Protein AF-B0CQ12-F1 (afdb_monomer)

InterPro domains:
  IPR000679 Zinc finger, GATA-type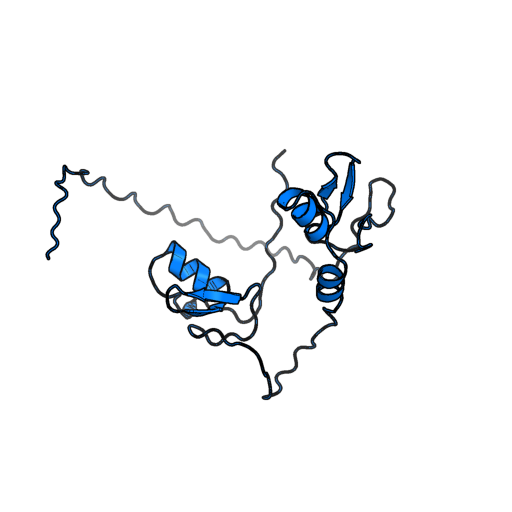 [PF00320] (52-84)
  IPR000679 Zinc finger, GATA-type [PF00320] (115-148)
  IPR000679 Zinc finger, GATA-type [PR00619] (111-128)
  IPR000679 Zinc finger, GATA-type [PR00619] (129-146)
  IPR000679 Zinc finger, GATA-type [PS00344] (115-139)
  IPR000679 Zinc finger, GATA-type [PS50114] (46-89)
  IPR000679 Zinc finger, GATA-type [PS50114] (109-162)
  IPR000679 Zinc finger, GATA-type [SM00401] (46-97)
  IPR000679 Zinc finger, GATA-type [SM00401] (109-159)
  IPR000679 Zinc finger, GATA-type [cd00202] (51-92)
  IPR000679 Zinc finger, GATA-type [cd00202] (114-165)
  IPR013088 Zinc finger, NHR/GATA-type [G3DSA:3.30.50.10] (44-102)
  IPR013088 Zinc finger, NHR/GATA-type [G3DSA:3.30.50.10] (109-167)
  IPR039355 Transcription factor GATA [PTHR10071] (14-167)

Organism: Laccaria bicolor (strain S238N-H82 / ATCC MYA-4686) (NCBI:txid486041)

Foldseek 3Di:
DDDDDDDDDDDDDDDDDDDDDDDDDDDDDDDDDDPPPDQPFDADPVRHRDAAPQLRDSDAPDWDADPPPRGIHHPVQNVCCVVPVDGDDPVVSVVVVPPPDPPPDPDPDPPADAAPQARQRDAPDWDADPVRGIHHPVQRVCCVVPVDGDPNVPDDNDDDDDDDDDPDD

pLDDT: mean 77.37, std 19.97, range [34.88, 97.0]

Radius of gyration: 23.47 Å; Cα contacts (8 Å, |Δi|>4): 139; chains: 1; bounding box: 54×52×54 Å

Nearest PDB structures (foldseek):
  4hc9-assembly2_A-2  TM=5.482E-01  e=1.363E-10  Homo sapiens
  7gat-ass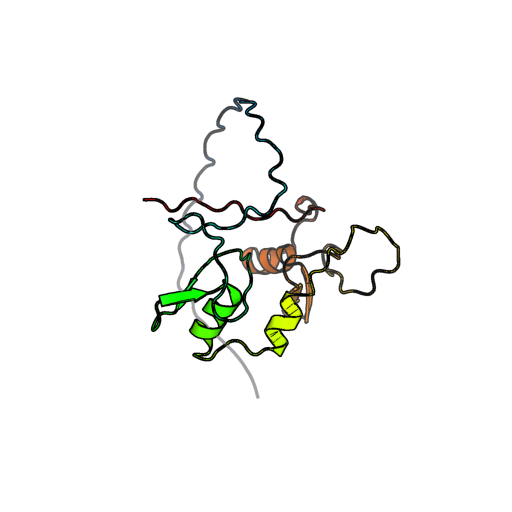embly1_A  TM=7.725E-01  e=3.919E-06  Aspergillus nidulans
  3dfx-assembly1_B  TM=8.586E-01  e=5.821E-05  Mus musculus
  6gat-assembly1_A  TM=8.274E-01  e=9.226E-05  Aspergillus nidulans
  5gat-assembly1_A  TM=7.776E-01  e=5.103E-05  Aspergillus nidulans

Sequence (169 aa):
MTAADLASLHRISPHPSPSPPPAYDQQNSTSACPPAKSRRPSLDRSGVAKKCSHCQATSTPLWRRDPTTFKTLCNACGLYLQQRNKFRPQELIDADTDDGDTTDSSDGNYIGPECSHCRTHHTSVWRRSKTGAQLCNACGVYARLRGKPRPLSLKRNKIKPRTKHAPTK

Secondary structure (DSSP, 8-state):
-----------PPPPPPPPPPP---------------S----B-TTSPBP--TTT--S--SSEEE-TTT--EEEHHHHHHHHHHSSPPPHHHHHHHH----------S---S---TTT--S--SSEEE-TT--EEEHHHHHHHHHHSSPPPGGG--SS-PPPPPPPPP-

Mean predicted aligned error: 16.33 Å

Solvent-accessible surface area (backbone atoms only — not comparable to full-atom values): 11705 Å² total; per-residue (Å²): 141,80,91,80,90,81,89,80,87,84,81,83,78,89,79,83,83,84,79,86,81,81,90,77,82,87,78,89,74,93,72,87,72,78,86,86,83,66,91,72,70,50,55,45,100,84,68,47,71,45,48,16,75,81,80,56,45,54,74,57,100,41,82,35,62,41,92,87,76,62,45,44,23,31,42,68,48,39,50,38,27,73,74,65,77,40,81,65,58,65,77,66,51,56,69,66,67,68,73,63,83,79,70,92,66,95,59,97,74,79,90,66,75,53,13,78,86,76,69,44,74,76,60,97,40,83,35,69,47,99,87,63,49,47,23,32,43,69,47,46,51,37,28,70,77,66,76,42,81,60,62,70,89,75,64,69,94,72,90,75,81,81,80,78,77,77,81,84,127

Structure (mmCIF, N/CA/C/O backbone):
data_AF-B0CQ12-F1
#
_entry.id   AF-B0CQ12-F1
#
loop_
_atom_site.group_PDB
_atom_site.id
_atom_site.type_symbol
_atom_site.label_atom_id
_atom_site.label_alt_id
_atom_site.label_comp_id
_atom_site.label_asym_id
_atom_site.label_entity_id
_atom_site.label_seq_id
_atom_site.pdbx_PDB_ins_code
_atom_site.Cartn_x
_atom_site.Cartn_y
_atom_site.Cartn_z
_atom_site.occupancy
_atom_site.B_iso_or_equiv
_atom_site.auth_seq_id
_atom_site.auth_comp_id
_atom_site.auth_asym_id
_atom_site.auth_atom_id
_atom_site.pdbx_PDB_model_num
ATOM 1 N N . MET A 1 1 ? -30.722 -26.849 -20.989 1.00 39.09 1 MET A N 1
ATOM 2 C CA . MET A 1 1 ? -30.821 -26.731 -22.462 1.00 39.09 1 MET A CA 1
ATOM 3 C C . MET A 1 1 ? -31.553 -25.425 -22.734 1.00 39.09 1 MET A C 1
ATOM 5 O O . MET A 1 1 ? -32.622 -25.285 -22.174 1.00 39.09 1 MET A O 1
ATOM 9 N N . THR A 1 2 ? -31.105 -24.384 -23.419 1.00 41.75 2 THR A N 1
ATOM 10 C CA . THR A 1 2 ? -29.873 -23.958 -24.099 1.00 41.75 2 THR A CA 1
ATOM 11 C C . THR A 1 2 ? -29.958 -22.426 -24.141 1.00 41.75 2 THR A C 1
ATOM 13 O O . THR A 1 2 ? -31.050 -21.866 -24.162 1.00 41.75 2 THR A O 1
ATOM 16 N N . ALA A 1 3 ? -28.804 -21.773 -24.098 1.00 37.06 3 ALA A N 1
ATOM 17 C CA . ALA A 1 3 ? -28.624 -20.327 -24.098 1.00 37.06 3 ALA A CA 1
ATOM 18 C C . ALA A 1 3 ? -29.126 -19.623 -25.373 1.00 37.06 3 ALA A C 1
ATOM 20 O O . ALA A 1 3 ? -29.117 -20.236 -26.436 1.00 37.06 3 ALA A O 1
ATOM 21 N N . ALA A 1 4 ? -29.462 -18.335 -25.251 1.00 41.88 4 ALA A N 1
ATOM 22 C CA . ALA A 1 4 ? -29.043 -17.208 -26.109 1.00 41.88 4 ALA A CA 1
ATOM 23 C C . ALA A 1 4 ? -29.940 -16.000 -25.756 1.00 41.88 4 ALA A C 1
ATOM 25 O O . ALA A 1 4 ? -31.157 -16.127 -25.742 1.00 41.88 4 ALA A O 1
ATOM 26 N N . ASP A 1 5 ? -29.412 -14.922 -25.176 1.00 43.44 5 ASP A N 1
ATOM 27 C CA . ASP A 1 5 ? -28.774 -13.790 -25.871 1.00 43.44 5 ASP A CA 1
ATOM 28 C C . ASP A 1 5 ? -29.785 -12.976 -26.697 1.00 43.44 5 ASP A C 1
ATOM 30 O O . ASP A 1 5 ? -30.476 -13.529 -27.546 1.00 43.44 5 ASP A O 1
ATOM 34 N N . LEU A 1 6 ? -29.888 -11.674 -26.412 1.00 52.03 6 LEU A N 1
ATOM 35 C CA . LEU A 1 6 ? -29.697 -10.602 -27.396 1.00 52.03 6 LEU A CA 1
ATOM 36 C C . LEU A 1 6 ? -30.068 -9.243 -26.786 1.00 52.03 6 LEU A C 1
ATOM 38 O O . LEU A 1 6 ? -31.229 -8.852 -26.662 1.00 52.03 6 LEU A O 1
ATOM 42 N N . ALA A 1 7 ? -29.023 -8.498 -26.437 1.00 49.19 7 ALA A N 1
ATOM 43 C CA . ALA A 1 7 ? -29.061 -7.049 -26.344 1.00 49.19 7 ALA A CA 1
ATOM 44 C C . ALA A 1 7 ? -29.402 -6.432 -27.714 1.00 49.19 7 ALA A C 1
ATOM 46 O O . ALA A 1 7 ? -28.941 -6.914 -28.746 1.00 49.19 7 ALA A O 1
ATOM 47 N N . SER A 1 8 ? -30.133 -5.315 -27.726 1.00 50.34 8 SER A N 1
ATOM 48 C CA . SER A 1 8 ? -30.228 -4.440 -28.903 1.00 50.34 8 SER A CA 1
ATOM 49 C C . SER A 1 8 ? -30.278 -2.983 -28.425 1.00 50.34 8 SER A C 1
ATOM 51 O O . SER A 1 8 ? -31.275 -2.526 -27.881 1.00 50.34 8 SER A O 1
ATOM 53 N N . LEU A 1 9 ? -29.118 -2.338 -28.262 1.00 53.19 9 LEU A N 1
ATOM 54 C CA . LEU A 1 9 ? -28.401 -1.575 -29.295 1.00 53.19 9 LEU A CA 1
ATOM 55 C C . LEU A 1 9 ? -29.179 -0.341 -29.752 1.00 53.19 9 LEU A C 1
ATOM 57 O O . LEU A 1 9 ? -29.947 -0.451 -30.690 1.00 53.19 9 LEU A O 1
ATOM 61 N N . HIS A 1 10 ? -28.870 0.842 -29.209 1.00 48.25 10 HIS A N 1
ATOM 62 C CA . HIS A 1 10 ? -28.950 2.080 -29.994 1.00 48.25 10 HIS A CA 1
ATOM 63 C C . HIS A 1 10 ? -27.820 3.064 -29.635 1.00 48.25 10 HIS A C 1
ATOM 65 O O . HIS A 1 10 ? -27.874 3.814 -28.669 1.00 48.25 10 HIS A O 1
ATOM 71 N N . ARG A 1 11 ? -26.780 2.979 -30.478 1.00 51.19 11 ARG A N 1
ATOM 72 C CA . ARG A 1 11 ? -25.955 4.047 -31.075 1.00 51.19 11 ARG A CA 1
ATOM 73 C C . ARG A 1 11 ? -25.452 5.180 -30.171 1.00 51.19 11 ARG A C 1
ATOM 75 O O . ARG A 1 11 ? -26.081 6.222 -30.037 1.00 51.19 11 ARG A O 1
ATOM 82 N N . ILE A 1 12 ? -24.201 5.040 -29.734 1.00 51.47 12 ILE A N 1
ATOM 83 C CA . ILE A 1 12 ? -23.343 6.182 -29.399 1.00 51.47 12 ILE A CA 1
ATOM 84 C C . ILE A 1 12 ? -22.722 6.677 -30.712 1.00 51.47 12 ILE A C 1
ATOM 86 O O . ILE A 1 12 ? -22.008 5.936 -31.387 1.00 51.47 12 ILE A O 1
ATOM 90 N N . SER A 1 13 ? -23.044 7.914 -31.085 1.00 55.03 13 SER A N 1
ATOM 91 C CA . SER A 1 13 ? -22.437 8.626 -32.214 1.00 55.03 13 SER A CA 1
ATOM 92 C C . SER A 1 13 ? -20.942 8.894 -31.945 1.00 55.03 13 SER A C 1
ATOM 94 O O . SER A 1 13 ? -20.578 9.137 -30.791 1.00 55.03 13 SER A O 1
ATOM 96 N N . PRO A 1 14 ? -20.056 8.864 -32.958 1.00 52.53 14 PRO A N 1
ATOM 97 C CA . PRO A 1 14 ? -18.623 9.069 -32.764 1.00 52.53 14 PRO A CA 1
ATOM 98 C C . PRO A 1 14 ? -18.309 10.559 -32.564 1.00 52.53 14 PRO A C 1
ATOM 100 O O . PRO A 1 14 ? -18.584 11.378 -33.437 1.00 52.53 14 PRO A O 1
ATOM 103 N N . HIS A 1 15 ? -17.709 10.917 -31.426 1.00 52.00 15 HIS A N 1
ATOM 104 C CA . HIS A 1 15 ? -17.166 12.260 -31.212 1.00 52.00 15 HIS A CA 1
ATOM 105 C C . HIS A 1 15 ? -15.679 12.296 -31.623 1.00 52.00 15 HIS A C 1
ATOM 107 O O . HIS A 1 15 ? -14.939 11.372 -31.267 1.00 52.00 15 HIS A O 1
ATOM 113 N N . PRO A 1 16 ? -15.226 13.319 -32.373 1.00 47.34 16 PRO A N 1
ATOM 114 C CA . PRO A 1 16 ? -13.871 13.386 -32.917 1.00 47.34 16 PRO A CA 1
ATOM 115 C C . PRO A 1 16 ? -12.797 13.621 -31.842 1.00 47.34 16 PRO A C 1
ATOM 117 O O . PRO A 1 16 ? -13.018 14.315 -30.847 1.00 47.34 16 PRO A O 1
ATOM 120 N N . SER A 1 17 ? -11.622 13.030 -32.081 1.00 62.84 17 SER A N 1
ATOM 121 C CA . SER A 1 17 ? -10.387 13.184 -31.299 1.00 62.84 17 SER A CA 1
ATOM 122 C C . SER A 1 17 ? -9.972 14.650 -31.127 1.00 62.84 17 SER A C 1
ATOM 124 O O . SER A 1 17 ? -9.952 15.378 -32.119 1.00 62.84 17 SER A O 1
ATOM 126 N N . PRO A 1 18 ? -9.521 15.075 -29.934 1.00 53.88 18 PRO A N 1
ATOM 127 C CA . PRO A 1 18 ? -8.813 16.337 -29.791 1.00 53.88 18 PRO A CA 1
ATOM 128 C C . PRO A 1 18 ? -7.318 16.197 -30.132 1.00 53.88 18 PRO A C 1
ATOM 130 O O . PRO A 1 18 ? -6.642 15.243 -29.741 1.00 53.88 18 PRO A O 1
ATOM 133 N N . SER A 1 19 ? -6.851 17.194 -30.879 1.00 61.47 19 SER A N 1
ATOM 134 C CA . SER A 1 19 ? -5.500 17.496 -31.361 1.00 61.47 19 SER A CA 1
ATOM 135 C C . SER A 1 19 ? -4.404 17.474 -30.276 1.00 61.47 19 SER A C 1
ATOM 137 O O . SER A 1 19 ? -4.705 17.641 -29.091 1.00 61.47 19 SER A O 1
ATOM 139 N N . PRO A 1 20 ? -3.117 17.312 -30.648 1.00 61.84 20 PRO A N 1
ATOM 140 C CA . PRO A 1 20 ? -2.017 17.321 -29.685 1.00 61.84 20 PRO A CA 1
ATOM 141 C C . PRO A 1 20 ? -1.776 18.731 -29.107 1.00 61.84 20 PRO A C 1
ATOM 143 O O . PRO A 1 20 ? -1.914 19.716 -29.835 1.00 61.84 20 PRO A O 1
ATOM 146 N N . PRO A 1 21 ? -1.387 18.859 -27.823 1.00 59.84 21 PRO A N 1
ATOM 147 C CA . PRO A 1 21 ? -0.959 20.136 -27.259 1.00 59.84 21 PRO A CA 1
ATOM 148 C C . PRO A 1 21 ? 0.432 20.546 -27.787 1.00 59.84 21 PRO A C 1
ATOM 150 O O . PRO A 1 21 ? 1.213 19.680 -28.197 1.00 59.84 21 PRO A O 1
ATOM 153 N N . PRO A 1 22 ? 0.756 21.854 -27.773 1.00 45.66 22 PRO A N 1
ATOM 154 C CA . PRO A 1 22 ? 1.990 22.383 -28.341 1.00 45.66 22 PRO A CA 1
ATOM 155 C C . PRO A 1 22 ? 3.227 21.926 -27.560 1.00 45.66 22 PRO A C 1
ATOM 157 O O . PRO A 1 22 ? 3.201 21.771 -26.336 1.00 45.66 22 PRO A O 1
ATOM 160 N N . ALA A 1 23 ? 4.321 21.725 -28.297 1.00 52.25 23 ALA A N 1
ATOM 161 C CA . ALA A 1 23 ? 5.644 21.463 -27.755 1.00 52.25 23 ALA A CA 1
ATOM 162 C C . ALA A 1 23 ? 6.090 22.659 -26.904 1.00 52.25 23 ALA A C 1
ATOM 164 O O . ALA A 1 23 ? 6.262 23.759 -27.427 1.00 52.25 23 ALA A O 1
ATOM 165 N N . TYR A 1 24 ? 6.251 22.445 -25.596 1.00 45.03 24 TYR A N 1
ATOM 166 C CA . TYR A 1 24 ? 6.870 23.436 -24.727 1.00 45.03 24 TYR A CA 1
ATOM 167 C C . TYR A 1 24 ? 8.369 23.148 -24.615 1.00 45.03 24 TYR A C 1
ATOM 169 O O . TYR A 1 24 ? 8.798 22.010 -24.402 1.00 45.03 24 TYR A O 1
ATOM 177 N N . ASP A 1 25 ? 9.119 24.222 -24.821 1.00 37.44 25 ASP A N 1
ATOM 178 C CA . ASP A 1 25 ? 10.563 24.308 -24.928 1.00 37.44 25 ASP A CA 1
ATOM 179 C C . ASP A 1 25 ? 11.284 23.901 -23.637 1.00 37.44 25 ASP A C 1
ATOM 181 O O . ASP A 1 25 ? 10.867 24.178 -22.508 1.00 37.44 25 ASP A O 1
ATOM 185 N N . GLN A 1 26 ? 12.390 23.199 -23.842 1.00 52.00 26 GLN A N 1
ATOM 186 C CA . GLN A 1 26 ? 13.222 22.596 -22.823 1.00 52.00 26 GLN A CA 1
ATOM 187 C C . GLN A 1 26 ? 14.192 23.635 -22.268 1.00 52.00 26 GLN A C 1
ATOM 189 O O . GLN A 1 26 ? 15.269 23.833 -22.819 1.00 52.00 26 GLN A O 1
ATOM 194 N N . GLN A 1 27 ? 13.858 24.242 -21.129 1.00 38.06 27 GLN A N 1
ATOM 195 C CA . GLN A 1 27 ? 14.808 25.095 -20.413 1.00 38.06 27 GLN A CA 1
ATOM 196 C C . GLN A 1 27 ? 15.270 24.446 -19.113 1.00 38.06 27 GLN A C 1
ATOM 198 O O . GLN A 1 27 ? 14.635 24.459 -18.059 1.00 38.06 27 GLN A O 1
ATOM 203 N N . ASN A 1 28 ? 16.426 23.815 -19.288 1.00 47.41 28 ASN A N 1
ATOM 204 C CA . ASN A 1 28 ? 17.352 23.281 -18.314 1.00 47.41 28 ASN A CA 1
ATOM 205 C C . ASN A 1 28 ? 17.628 24.297 -17.191 1.00 47.41 28 ASN A C 1
ATOM 207 O O . ASN A 1 28 ? 18.329 25.282 -17.394 1.00 47.41 28 ASN A O 1
ATOM 211 N N . SER A 1 29 ? 17.099 24.037 -15.997 1.00 42.97 29 SER A N 1
ATOM 212 C CA . SER A 1 29 ? 17.508 24.720 -14.768 1.00 42.97 29 SER A CA 1
ATOM 213 C C . SER A 1 29 ? 18.062 23.679 -13.805 1.00 42.97 29 SER A C 1
ATOM 215 O O . SER A 1 29 ? 17.331 22.980 -13.101 1.00 42.97 29 SER A O 1
ATOM 217 N N . THR A 1 30 ? 19.384 23.550 -13.810 1.00 49.94 30 THR A N 1
ATOM 218 C CA . THR A 1 30 ? 20.173 22.795 -12.839 1.00 49.94 30 THR A CA 1
ATOM 219 C C . THR A 1 30 ? 19.990 23.392 -11.445 1.00 49.94 30 THR A C 1
ATOM 221 O O . THR A 1 30 ? 20.698 24.310 -11.049 1.00 49.94 30 THR A O 1
ATOM 224 N N . SER A 1 31 ? 19.038 22.856 -10.683 1.00 45.62 31 SER A N 1
ATOM 225 C CA . SER A 1 31 ? 18.986 22.991 -9.226 1.00 45.62 31 SER A CA 1
ATOM 226 C C . SER A 1 31 ? 19.271 21.624 -8.619 1.00 45.62 31 SER A C 1
ATOM 228 O O . SER A 1 31 ? 18.405 20.751 -8.551 1.00 45.62 31 SER A O 1
ATOM 230 N N . ALA A 1 32 ? 20.528 21.413 -8.240 1.00 38.69 32 ALA A N 1
ATOM 231 C CA . ALA A 1 32 ? 20.967 20.218 -7.541 1.00 38.69 32 ALA A CA 1
ATOM 232 C C . ALA A 1 32 ? 20.325 20.177 -6.144 1.00 38.69 32 ALA A C 1
ATOM 234 O O . ALA A 1 32 ? 20.759 20.861 -5.221 1.00 38.69 32 ALA A O 1
ATOM 235 N N . CYS A 1 33 ? 19.275 19.371 -5.976 1.00 34.88 33 CYS A N 1
ATOM 236 C CA . CYS A 1 33 ? 18.829 18.959 -4.649 1.00 34.88 33 CYS A CA 1
ATOM 237 C C . CYS A 1 33 ? 19.762 17.854 -4.121 1.00 34.88 33 CYS A C 1
ATOM 239 O O . CYS A 1 33 ? 20.086 16.928 -4.871 1.00 34.88 33 CYS A O 1
ATOM 241 N N . PRO A 1 34 ? 20.166 17.891 -2.839 1.00 45.75 34 PRO A N 1
ATOM 242 C CA . PRO A 1 34 ? 20.992 16.842 -2.258 1.00 45.75 34 PRO A CA 1
ATOM 243 C C . PRO A 1 34 ? 20.223 15.507 -2.215 1.00 45.75 34 PRO A C 1
ATOM 245 O O . PRO A 1 34 ? 18.988 15.499 -2.131 1.00 45.75 34 PRO A O 1
ATOM 248 N N . PRO A 1 35 ? 20.915 14.353 -2.241 1.00 42.44 35 PRO A N 1
ATOM 249 C CA . PRO A 1 35 ? 20.271 13.057 -2.093 1.00 42.44 35 PRO A CA 1
ATOM 250 C C . PRO A 1 35 ? 19.707 12.940 -0.672 1.00 42.44 35 PRO A C 1
ATOM 252 O O . PRO A 1 35 ? 20.441 12.724 0.288 1.00 42.44 35 PRO A O 1
ATOM 255 N N . ALA A 1 36 ? 18.390 13.075 -0.520 1.00 44.19 36 ALA A N 1
ATOM 256 C CA . ALA A 1 36 ? 17.703 12.881 0.754 1.00 44.19 36 ALA A CA 1
ATOM 257 C C . ALA A 1 36 ? 17.676 11.389 1.145 1.00 44.19 36 ALA A C 1
ATOM 259 O O . ALA A 1 36 ? 16.644 10.723 1.081 1.00 44.19 36 ALA A O 1
ATOM 260 N N . LYS A 1 37 ? 18.830 10.856 1.557 1.00 58.00 37 LYS A N 1
ATOM 261 C CA . LYS A 1 37 ? 18.948 9.632 2.349 1.00 58.00 37 LYS A CA 1
ATOM 262 C C . LYS A 1 37 ? 19.013 10.021 3.823 1.00 58.00 37 LYS A C 1
ATOM 264 O O . LYS A 1 37 ? 20.087 10.265 4.347 1.00 58.00 37 LYS A O 1
ATOM 269 N N . SER A 1 38 ? 17.856 10.111 4.468 1.00 43.06 38 SER A N 1
ATOM 270 C CA . SER A 1 38 ? 17.659 9.706 5.866 1.00 43.06 38 SER A CA 1
ATOM 271 C C . SER A 1 38 ? 16.175 9.866 6.185 1.00 43.06 38 SER A C 1
ATOM 273 O O . SER A 1 38 ? 15.587 10.912 5.894 1.00 43.06 38 SER A O 1
ATOM 275 N N . ARG A 1 39 ? 15.535 8.826 6.729 1.00 60.06 39 ARG A N 1
ATOM 276 C CA . ARG A 1 39 ? 14.142 8.882 7.196 1.00 60.06 39 ARG A CA 1
ATOM 277 C C . ARG A 1 39 ? 14.083 9.877 8.359 1.00 60.06 39 ARG A C 1
ATOM 279 O O . ARG A 1 39 ? 14.253 9.487 9.507 1.00 60.06 39 ARG A O 1
ATOM 286 N N . ARG A 1 40 ? 13.896 11.170 8.070 1.00 56.53 40 ARG A N 1
ATOM 287 C CA . ARG A 1 40 ? 13.804 12.205 9.107 1.00 56.53 40 ARG A CA 1
ATOM 288 C C . ARG A 1 40 ? 12.674 11.838 10.083 1.00 56.53 40 ARG A C 1
ATOM 290 O O . ARG A 1 40 ? 11.558 11.587 9.614 1.00 56.53 40 ARG A O 1
ATOM 297 N N . PRO A 1 41 ? 12.933 11.810 11.402 1.00 60.69 41 PRO A N 1
ATOM 298 C CA . PRO A 1 41 ? 11.893 11.611 12.401 1.00 60.69 41 PRO A CA 1
ATOM 299 C C . PRO A 1 41 ? 10.781 12.635 12.191 1.00 60.69 41 PRO A C 1
ATOM 301 O O . PRO A 1 41 ? 11.042 13.823 11.988 1.00 60.69 41 PRO A O 1
ATOM 304 N N . SER A 1 42 ? 9.527 12.187 12.200 1.00 69.88 42 SER A N 1
ATOM 305 C CA . SER A 1 42 ? 8.410 13.123 12.144 1.00 69.88 42 SER A CA 1
ATOM 306 C C . SER A 1 42 ? 8.254 13.744 13.523 1.00 69.88 42 SER A C 1
ATOM 308 O O . SER A 1 42 ? 7.748 13.104 14.438 1.00 69.88 42 SER A O 1
ATOM 310 N N . LEU A 1 43 ? 8.729 14.972 13.681 1.00 72.69 43 LEU A N 1
ATOM 311 C CA . LEU A 1 43 ? 8.605 15.712 14.930 1.00 72.69 43 LEU A CA 1
ATOM 312 C C . LEU A 1 43 ? 7.182 16.282 15.060 1.00 72.69 43 LEU A C 1
ATOM 314 O O . LEU A 1 43 ? 6.518 16.601 14.063 1.00 72.69 43 LEU A O 1
ATOM 318 N N . ASP A 1 44 ? 6.669 16.353 16.284 1.00 72.88 44 ASP A N 1
ATOM 319 C CA . ASP A 1 44 ? 5.477 17.135 16.619 1.00 72.88 44 ASP A CA 1
ATOM 320 C C . ASP A 1 44 ? 5.804 18.639 16.728 1.00 72.88 44 ASP A C 1
ATOM 322 O O . ASP A 1 44 ? 6.970 19.020 16.639 1.00 72.88 44 ASP A O 1
ATOM 326 N N . ARG A 1 45 ? 4.794 19.510 16.891 1.00 69.06 45 ARG A N 1
ATOM 327 C CA . ARG A 1 45 ? 4.976 20.970 17.025 1.00 69.06 45 ARG A CA 1
ATOM 328 C C . ARG A 1 45 ? 5.913 21.332 18.181 1.00 69.06 45 ARG A C 1
ATOM 330 O O . ARG A 1 45 ? 6.578 22.356 18.105 1.00 69.06 45 ARG A O 1
ATOM 337 N N . SER A 1 46 ? 6.001 20.472 19.195 1.00 75.94 46 SER A N 1
ATOM 338 C CA . SER A 1 46 ? 6.906 20.616 20.342 1.00 75.94 46 SER A CA 1
ATOM 339 C C . SER A 1 46 ? 8.309 20.028 20.121 1.00 75.94 46 SER A C 1
ATOM 341 O O . SER A 1 46 ? 9.077 19.927 21.069 1.00 75.94 46 SER A O 1
ATOM 343 N N . GLY A 1 47 ? 8.649 19.569 18.911 1.00 75.00 47 GLY A N 1
ATOM 344 C CA . GLY A 1 47 ? 9.970 18.999 18.611 1.00 75.00 47 GLY A CA 1
ATOM 345 C C . GLY A 1 47 ? 10.194 17.566 19.114 1.00 75.00 47 GLY A C 1
ATOM 346 O O . GLY A 1 47 ? 11.294 17.043 18.978 1.00 75.00 47 GLY A O 1
ATOM 347 N N . VAL A 1 48 ? 9.170 16.900 19.656 1.00 78.50 48 VAL A N 1
ATOM 348 C CA . VAL A 1 48 ? 9.251 15.502 20.118 1.00 78.50 48 VAL A CA 1
ATOM 349 C C . VAL A 1 48 ? 8.978 14.546 18.956 1.00 78.50 48 VAL A C 1
ATOM 351 O O . VAL A 1 48 ? 8.043 14.760 18.181 1.00 78.50 48 VAL A O 1
ATOM 354 N N . ALA A 1 49 ? 9.765 13.475 18.827 1.00 83.06 49 ALA A N 1
ATOM 355 C CA . ALA A 1 49 ? 9.535 12.439 17.822 1.00 83.06 49 ALA A CA 1
ATOM 356 C C . ALA A 1 49 ? 8.152 11.790 18.005 1.00 83.06 49 ALA A C 1
ATOM 358 O O . ALA A 1 49 ? 7.842 11.226 19.058 1.00 83.06 49 ALA A O 1
ATOM 359 N N . LYS A 1 50 ? 7.310 11.860 16.968 1.00 87.81 50 LYS A N 1
ATOM 360 C CA . LYS A 1 50 ? 6.003 11.200 16.956 1.00 87.81 50 LYS A CA 1
ATOM 361 C C . LYS A 1 50 ? 6.199 9.688 16.984 1.00 87.81 50 LYS A C 1
ATOM 363 O O . LYS A 1 50 ? 6.970 9.141 16.197 1.00 87.81 50 LYS A O 1
ATOM 368 N N . LYS A 1 51 ? 5.449 9.018 17.859 1.00 94.06 51 LYS A N 1
ATOM 369 C CA . LYS A 1 51 ? 5.358 7.557 17.929 1.00 94.06 51 LYS A CA 1
ATOM 370 C C . LYS A 1 51 ? 3.905 7.112 17.876 1.00 94.06 51 LYS A C 1
ATOM 372 O O . LYS A 1 51 ? 3.014 7.819 18.348 1.00 94.06 51 LYS A O 1
ATOM 377 N N . CYS A 1 52 ? 3.671 5.942 17.296 1.00 95.00 52 CYS A N 1
ATOM 378 C CA . CYS A 1 52 ? 2.356 5.317 17.302 1.00 95.00 52 CYS A CA 1
ATOM 379 C C . CYS A 1 52 ? 1.965 4.949 18.740 1.00 95.00 52 CYS A C 1
ATOM 381 O O . CYS A 1 52 ? 2.715 4.256 19.418 1.00 95.00 52 CYS A O 1
ATOM 383 N N . SER A 1 53 ? 0.784 5.358 19.200 1.00 95.38 53 SER A N 1
ATOM 384 C CA . SER A 1 53 ? 0.285 5.002 20.533 1.00 95.38 53 SER A CA 1
ATOM 385 C C . SER A 1 53 ? -0.091 3.521 20.674 1.00 95.38 53 SER A C 1
ATOM 387 O O . SER A 1 53 ? -0.255 3.068 21.798 1.00 95.38 53 SER A O 1
ATOM 389 N N . HIS A 1 54 ? -0.229 2.784 19.562 1.00 94.31 54 HIS A N 1
ATOM 390 C CA . HIS A 1 54 ? -0.551 1.349 19.556 1.00 94.31 54 HIS A CA 1
ATOM 391 C C . HIS A 1 54 ? 0.701 0.473 19.431 1.00 94.31 54 HIS A C 1
ATOM 393 O O . HIS A 1 54 ? 1.012 -0.293 20.328 1.00 94.31 54 HIS A O 1
ATOM 399 N N . CYS A 1 55 ? 1.457 0.622 18.337 1.00 94.12 55 CYS A N 1
ATOM 400 C CA . CYS A 1 55 ? 2.599 -0.248 18.018 1.00 94.12 55 CYS A CA 1
ATOM 401 C C . CYS A 1 55 ? 3.972 0.420 18.195 1.00 94.12 55 CYS A C 1
ATOM 403 O O . CYS A 1 55 ? 4.969 -0.102 17.717 1.00 94.12 55 CYS A O 1
ATOM 405 N N . GLN A 1 56 ? 4.025 1.627 18.766 1.00 93.12 56 GLN A N 1
ATOM 406 C CA . GLN A 1 56 ? 5.259 2.383 19.041 1.00 93.12 56 GLN A CA 1
ATOM 407 C C 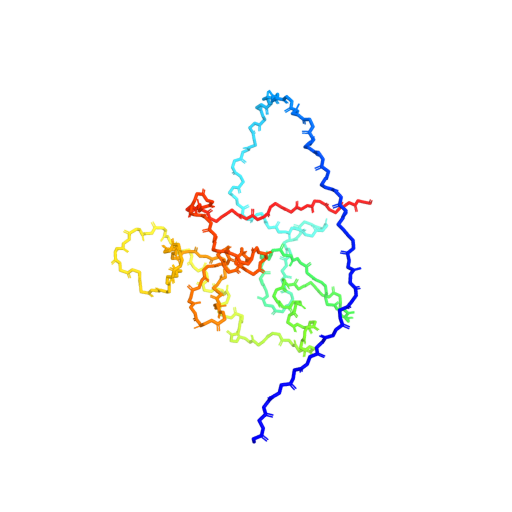. GLN A 1 56 ? 6.149 2.739 17.835 1.00 93.12 56 GLN A C 1
ATOM 409 O O . GLN A 1 56 ? 7.159 3.414 18.019 1.00 93.12 56 GLN A O 1
ATOM 414 N N . ALA A 1 57 ? 5.747 2.402 16.604 1.00 91.75 57 ALA A N 1
ATOM 415 C CA . ALA A 1 57 ? 6.465 2.779 15.388 1.00 91.75 57 ALA A CA 1
ATOM 416 C C . ALA A 1 57 ? 6.805 4.278 15.386 1.00 91.75 57 ALA A C 1
ATOM 418 O O . ALA A 1 57 ? 5.923 5.118 15.583 1.00 91.75 57 ALA A O 1
ATOM 419 N N . THR A 1 58 ? 8.079 4.596 15.153 1.00 91.81 58 THR A N 1
ATOM 420 C CA . THR A 1 58 ? 8.636 5.962 15.115 1.00 91.81 58 THR A CA 1
ATOM 421 C C . THR A 1 58 ? 8.674 6.540 13.700 1.00 91.81 58 THR A C 1
ATOM 423 O O . THR A 1 58 ? 8.879 7.738 13.495 1.00 91.81 58 THR A O 1
ATOM 426 N N . SER A 1 59 ? 8.436 5.695 12.698 1.00 88.56 59 SER A N 1
ATOM 427 C CA . SER A 1 59 ? 8.338 6.074 11.297 1.00 88.56 59 SER A CA 1
ATOM 428 C C . SER A 1 59 ? 7.117 5.423 10.666 1.00 88.56 59 SER A C 1
ATOM 430 O O . SER A 1 59 ? 6.773 4.278 10.940 1.00 88.56 59 SER A O 1
ATOM 432 N N . THR A 1 60 ? 6.434 6.174 9.814 1.00 91.06 60 THR A N 1
ATOM 433 C CA . THR A 1 60 ? 5.278 5.704 9.053 1.00 91.06 60 THR A CA 1
ATOM 434 C C . THR A 1 60 ? 5.112 6.595 7.824 1.00 91.06 60 THR A C 1
ATOM 436 O O . THR A 1 60 ? 5.403 7.794 7.896 1.00 91.06 60 THR A O 1
ATOM 439 N N . PRO A 1 61 ? 4.633 6.072 6.680 1.00 89.50 61 PRO A N 1
ATOM 440 C CA . PRO A 1 61 ? 4.412 6.891 5.487 1.00 89.50 61 PRO A CA 1
ATOM 441 C C . PRO A 1 61 ? 3.411 8.034 5.718 1.00 89.50 61 PRO A C 1
ATOM 443 O O . PRO A 1 61 ? 3.563 9.113 5.132 1.00 89.50 61 PRO A O 1
ATOM 446 N N . LEU A 1 62 ? 2.426 7.807 6.593 1.00 91.56 62 LEU A N 1
ATOM 447 C CA . LEU A 1 62 ? 1.398 8.764 6.991 1.00 91.56 62 LEU A CA 1
ATOM 448 C C . LEU A 1 62 ? 1.061 8.582 8.477 1.00 91.56 62 LEU A C 1
ATOM 450 O O . LEU A 1 62 ? 0.902 7.453 8.941 1.00 91.56 62 LEU A O 1
ATOM 454 N N . TRP A 1 63 ? 0.943 9.686 9.210 1.00 94.25 63 TRP A N 1
ATOM 455 C CA . TRP A 1 63 ? 0.408 9.691 10.572 1.00 94.25 63 TRP A CA 1
ATOM 456 C C . TRP A 1 63 ? -1.102 9.897 10.528 1.00 94.25 63 TRP A C 1
ATOM 458 O O . TRP A 1 63 ? -1.590 10.746 9.783 1.00 94.25 63 TRP A O 1
ATOM 468 N N . ARG A 1 64 ? -1.832 9.115 11.319 1.00 95.25 64 ARG A N 1
ATOM 469 C CA . ARG A 1 64 ? -3.290 9.179 11.467 1.00 95.25 64 ARG A CA 1
ATOM 470 C C . ARG A 1 64 ? -3.642 9.551 12.906 1.00 95.25 64 ARG A C 1
ATOM 472 O O . ARG A 1 64 ? -2.792 9.469 13.793 1.00 95.25 64 ARG A O 1
ATOM 479 N N . ARG A 1 65 ? -4.891 9.955 13.132 1.00 95.38 65 ARG A N 1
ATOM 480 C CA . ARG A 1 65 ? -5.456 10.176 14.468 1.00 95.38 65 ARG A CA 1
ATOM 481 C C . ARG A 1 65 ? -6.603 9.200 14.688 1.00 95.38 65 ARG A C 1
ATOM 483 O O . ARG A 1 65 ? -7.372 8.952 13.763 1.00 95.38 65 ARG A O 1
ATOM 490 N N . ASP A 1 66 ? -6.673 8.639 15.885 1.00 93.56 66 ASP A N 1
ATOM 491 C CA . ASP A 1 66 ? -7.822 7.861 16.338 1.00 93.56 66 ASP A CA 1
ATOM 492 C C . ASP A 1 66 ? -9.087 8.750 16.332 1.00 93.56 66 ASP A C 1
ATOM 494 O O . ASP A 1 66 ? -9.016 9.876 16.828 1.00 93.56 66 ASP A O 1
ATOM 498 N N . PRO A 1 67 ? -10.222 8.300 15.768 1.00 90.56 67 PRO A N 1
ATOM 499 C CA . PRO A 1 67 ? -11.435 9.116 15.668 1.00 90.56 67 PRO A CA 1
ATOM 500 C C . PRO A 1 67 ? -12.117 9.387 17.017 1.00 90.56 67 PRO A C 1
ATOM 502 O O . PRO A 1 67 ? -12.856 10.357 17.133 1.00 90.56 67 PRO A O 1
ATOM 505 N N . THR A 1 68 ? -11.883 8.544 18.023 1.00 91.81 68 THR A N 1
ATOM 506 C CA . THR A 1 68 ? -12.497 8.646 19.355 1.00 91.81 68 THR A CA 1
ATOM 507 C C . THR A 1 68 ? -11.539 9.290 20.349 1.00 91.81 68 THR A C 1
ATOM 509 O O . THR A 1 68 ? -11.911 10.187 21.097 1.00 91.81 68 THR A O 1
ATOM 512 N N . THR A 1 69 ? -10.284 8.835 20.368 1.00 92.19 69 THR A N 1
ATOM 513 C CA . THR A 1 69 ? -9.302 9.242 21.385 1.00 92.19 69 THR A CA 1
ATOM 514 C C . THR A 1 69 ? -8.326 10.313 20.901 1.00 92.19 69 THR A C 1
ATOM 516 O O . THR A 1 69 ? -7.517 10.797 21.689 1.00 92.19 69 THR A O 1
ATOM 519 N N . PHE A 1 70 ? -8.343 10.658 19.605 1.00 92.25 70 PHE A N 1
ATOM 520 C CA . PHE A 1 70 ? -7.402 11.574 18.939 1.00 92.25 70 PHE A CA 1
ATOM 521 C C . PHE A 1 70 ? -5.912 11.221 19.100 1.00 92.25 70 PHE A C 1
ATOM 523 O O . PHE A 1 70 ? -5.037 12.012 18.725 1.00 92.25 70 PHE A O 1
ATOM 530 N N . LYS A 1 71 ? -5.612 10.010 19.590 1.00 92.75 71 LYS A N 1
ATOM 531 C CA . LYS A 1 71 ? -4.256 9.482 19.752 1.00 92.75 71 LYS A CA 1
ATOM 532 C C . LYS A 1 71 ? -3.566 9.317 18.401 1.00 92.75 71 LYS A C 1
ATOM 534 O O . LYS A 1 71 ? -4.189 8.997 17.387 1.00 92.75 71 LYS A O 1
ATOM 539 N N . THR A 1 72 ? -2.254 9.526 18.395 1.00 95.25 72 THR A N 1
ATOM 540 C CA . THR A 1 72 ? -1.423 9.424 17.192 1.00 95.25 72 THR A CA 1
ATOM 541 C C . THR A 1 72 ? -1.213 7.960 16.816 1.00 95.25 72 THR A C 1
ATOM 543 O O . THR A 1 72 ? -0.672 7.180 17.595 1.00 95.25 72 THR A O 1
ATOM 546 N N . LEU A 1 73 ? -1.587 7.581 15.595 1.00 95.69 73 LEU A N 1
ATOM 547 C CA . LEU A 1 73 ? -1.432 6.224 15.071 1.00 95.69 73 LEU A CA 1
ATOM 548 C C . LEU A 1 73 ? -0.559 6.219 13.814 1.00 95.69 73 LEU A C 1
ATOM 550 O O . LEU A 1 73 ? -0.585 7.155 13.009 1.00 95.69 73 LEU A O 1
ATOM 554 N N . CYS A 1 74 ? 0.198 5.138 13.610 1.00 95.88 74 CYS A N 1
ATOM 555 C CA . CYS A 1 74 ? 0.850 4.899 12.326 1.00 95.88 74 CYS A CA 1
ATOM 556 C C . CYS A 1 74 ? -0.189 4.584 11.237 1.00 95.88 74 CYS A C 1
ATOM 558 O O . CYS A 1 74 ? -1.360 4.316 11.523 1.00 95.88 74 CYS A O 1
ATOM 560 N N . ASN A 1 75 ? 0.235 4.589 9.973 1.00 96.00 75 ASN A N 1
ATOM 561 C CA . ASN A 1 75 ? -0.668 4.378 8.846 1.00 96.00 75 ASN A CA 1
ATOM 562 C C . ASN A 1 75 ? -1.349 3.008 8.930 1.00 96.00 75 ASN A C 1
ATOM 564 O O . ASN A 1 75 ? -2.557 2.924 8.738 1.00 96.00 75 ASN A O 1
ATOM 568 N N . ALA A 1 76 ? -0.588 1.960 9.252 1.00 95.38 76 ALA A N 1
ATOM 569 C CA . ALA A 1 76 ? -1.104 0.601 9.334 1.00 95.38 76 ALA A CA 1
ATOM 570 C C . ALA A 1 76 ? -2.088 0.419 10.503 1.00 95.38 76 ALA A C 1
ATOM 572 O O . ALA A 1 76 ? -3.191 -0.080 10.295 1.00 95.38 76 ALA A O 1
ATOM 573 N N . CYS A 1 77 ? -1.751 0.901 11.707 1.00 95.88 77 CYS A N 1
ATOM 574 C CA . CYS A 1 77 ? -2.646 0.811 12.868 1.00 95.88 77 CYS A CA 1
ATOM 575 C C . CYS A 1 77 ? -3.931 1.624 12.672 1.00 95.88 77 CYS A C 1
ATOM 577 O O . CYS A 1 77 ? -5.017 1.128 12.957 1.00 95.88 77 CYS A O 1
ATOM 579 N N . GLY A 1 78 ? -3.821 2.847 12.143 1.00 96.31 78 GLY A N 1
ATOM 580 C CA . GLY A 1 78 ? -4.986 3.697 11.900 1.00 96.31 78 GLY A CA 1
ATOM 581 C C . GLY A 1 78 ? -5.919 3.135 10.824 1.00 96.31 78 GLY A C 1
ATOM 582 O O . GLY A 1 78 ? -7.132 3.164 11.000 1.00 96.31 78 GLY A O 1
ATOM 583 N N . LEU A 1 79 ? -5.373 2.580 9.735 1.00 96.00 79 LEU A N 1
ATOM 584 C CA . LEU A 1 79 ? -6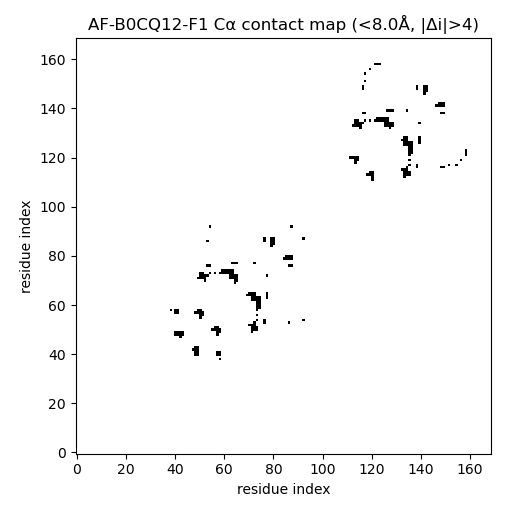.184 1.921 8.705 1.00 96.00 79 LEU A CA 1
ATOM 585 C C . LEU A 1 79 ? -6.852 0.647 9.220 1.00 96.00 79 LEU A C 1
ATOM 587 O O . LEU A 1 79 ? -8.011 0.401 8.898 1.00 96.00 79 LEU A O 1
ATOM 591 N N . TYR A 1 80 ? -6.147 -0.150 10.025 1.00 96.56 80 TYR A N 1
ATOM 592 C CA . TYR A 1 80 ? -6.714 -1.364 10.605 1.00 96.56 80 TYR A CA 1
ATOM 593 C C . TYR A 1 80 ? -7.904 -1.037 11.517 1.00 96.56 80 TYR A C 1
ATOM 595 O O . TYR A 1 80 ? -8.971 -1.634 11.367 1.00 96.56 80 TYR A O 1
ATOM 603 N N . LEU A 1 81 ? -7.744 -0.040 12.396 1.00 96.31 81 LEU A N 1
ATOM 604 C CA . LEU A 1 81 ? -8.812 0.425 13.279 1.00 96.31 81 LEU A CA 1
ATOM 605 C C . LEU A 1 81 ? -10.013 0.941 12.483 1.00 96.31 81 LEU A C 1
ATOM 607 O O . LEU A 1 81 ? -11.133 0.524 12.746 1.00 96.31 81 LEU A O 1
ATOM 611 N N . GLN A 1 82 ? -9.785 1.776 11.466 1.00 94.56 82 GLN A N 1
ATOM 612 C CA . GLN A 1 82 ? -10.859 2.305 10.622 1.00 94.56 82 GLN A CA 1
ATOM 613 C C . GLN A 1 82 ? -11.614 1.201 9.864 1.00 94.56 82 GLN A C 1
ATOM 615 O O . GLN A 1 82 ? -12.828 1.277 9.714 1.00 94.56 82 GLN A O 1
ATOM 620 N N . GLN A 1 83 ? -10.909 0.176 9.378 1.00 95.94 83 GLN A N 1
ATOM 621 C CA . GLN A 1 83 ? -11.508 -0.867 8.546 1.00 95.94 83 GLN A CA 1
ATOM 622 C C . GLN A 1 83 ? -12.214 -1.962 9.353 1.00 95.94 83 GLN A C 1
ATOM 624 O O . GLN A 1 83 ? -13.168 -2.561 8.858 1.00 95.94 83 GLN A O 1
ATOM 629 N N . ARG A 1 84 ? -11.709 -2.284 10.549 1.00 95.38 84 ARG A N 1
ATOM 630 C CA . ARG A 1 84 ? -12.178 -3.430 11.347 1.00 95.38 84 ARG A CA 1
ATOM 631 C C . ARG A 1 84 ? -12.776 -3.053 12.695 1.00 95.38 84 ARG A C 1
ATOM 633 O O . ARG A 1 84 ? -13.212 -3.948 13.412 1.00 95.38 84 ARG A O 1
ATOM 640 N N . ASN A 1 85 ? -12.761 -1.769 13.049 1.00 94.12 85 ASN A N 1
ATOM 641 C CA . ASN A 1 85 ? -13.204 -1.243 14.341 1.00 94.12 85 ASN A CA 1
ATOM 642 C C . ASN A 1 85 ? -12.588 -1.988 15.545 1.00 94.12 85 ASN A C 1
ATOM 644 O O . ASN A 1 85 ? -13.220 -2.175 16.582 1.00 94.12 85 ASN A O 1
ATOM 648 N N . LYS A 1 86 ? -11.357 -2.480 15.373 1.00 93.62 86 LYS A N 1
ATOM 649 C CA . LYS A 1 86 ? -10.579 -3.246 16.354 1.00 93.62 86 LYS A CA 1
ATOM 650 C C . LYS A 1 86 ? -9.118 -2.831 16.258 1.00 93.62 86 LYS A C 1
ATOM 652 O O . LYS A 1 86 ? -8.670 -2.404 15.196 1.00 93.62 86 LYS A O 1
ATOM 657 N N . PHE A 1 87 ? -8.363 -2.986 17.339 1.00 93.75 87 PHE A N 1
ATOM 658 C CA . PHE A 1 87 ? -6.923 -2.744 17.319 1.00 93.75 87 PHE A CA 1
ATOM 659 C C . PHE A 1 87 ? -6.177 -3.793 16.489 1.00 93.75 87 PHE A C 1
ATOM 661 O O . PHE A 1 87 ? -6.615 -4.939 16.363 1.00 93.75 87 PHE A O 1
ATOM 668 N N . ARG A 1 88 ? -5.048 -3.379 15.900 1.00 95.06 88 ARG A N 1
ATOM 669 C CA . ARG A 1 88 ? -4.205 -4.250 15.074 1.00 95.06 88 ARG A CA 1
ATOM 670 C C . ARG A 1 88 ? -3.586 -5.351 15.953 1.00 95.06 88 ARG A C 1
ATOM 672 O O . ARG A 1 88 ? -2.926 -4.989 16.926 1.00 95.06 88 ARG A O 1
ATOM 679 N N . PRO A 1 89 ? -3.779 -6.645 15.637 1.00 94.75 89 PRO A N 1
ATOM 680 C CA . PRO A 1 89 ? -3.225 -7.746 16.425 1.00 94.75 89 PRO A CA 1
ATOM 681 C C . PRO A 1 89 ? -1.694 -7.776 16.351 1.00 94.75 89 PRO A C 1
ATOM 683 O O . PRO A 1 89 ? -1.120 -7.334 15.351 1.00 94.75 89 PRO A O 1
ATOM 686 N N . GLN A 1 90 ? -1.063 -8.316 17.398 1.00 92.19 90 GLN A N 1
ATOM 687 C CA . GLN A 1 90 ? 0.394 -8.337 17.569 1.00 92.19 90 GLN A CA 1
ATOM 688 C C . GLN A 1 90 ? 1.110 -9.094 16.443 1.00 92.19 90 GLN A C 1
ATOM 690 O O . GLN A 1 90 ? 2.059 -8.570 15.877 1.00 92.19 90 GLN A O 1
ATOM 695 N N . GLU A 1 91 ? 0.563 -10.231 16.009 1.00 92.31 91 GLU A N 1
ATOM 696 C CA . GLU A 1 91 ? 1.102 -11.038 14.901 1.00 92.31 91 GLU A CA 1
ATOM 697 C C . GLU A 1 91 ? 1.339 -10.216 13.622 1.00 92.31 91 GLU A C 1
ATOM 699 O O . GLU A 1 91 ? 2.331 -10.387 12.920 1.00 92.31 91 GLU A O 1
ATOM 704 N N . LEU A 1 92 ? 0.437 -9.273 13.320 1.00 89.94 92 LEU A N 1
ATOM 705 C CA . LEU A 1 92 ? 0.581 -8.399 12.155 1.00 89.94 92 LEU A CA 1
ATOM 706 C C . LEU A 1 92 ? 1.554 -7.244 12.396 1.00 89.94 92 LEU A C 1
ATOM 708 O O . LEU A 1 92 ? 1.978 -6.623 11.427 1.00 89.94 92 LEU A O 1
ATOM 712 N N . ILE A 1 93 ? 1.820 -6.873 13.646 1.00 91.88 93 ILE A N 1
ATOM 713 C CA . ILE A 1 93 ? 2.779 -5.822 14.009 1.00 91.88 93 ILE A CA 1
ATOM 714 C C . ILE A 1 93 ? 4.204 -6.363 13.891 1.00 91.88 93 ILE A C 1
ATOM 716 O O . ILE A 1 93 ? 5.063 -5.681 13.333 1.00 91.88 93 ILE A O 1
ATOM 720 N N . ASP A 1 94 ? 4.434 -7.589 14.353 1.00 87.19 94 ASP A N 1
ATOM 721 C CA . ASP A 1 94 ? 5.756 -8.215 14.333 1.00 87.19 94 ASP A CA 1
ATOM 722 C C . ASP A 1 94 ? 6.243 -8.421 12.889 1.00 87.19 94 ASP A C 1
ATOM 724 O O . ASP A 1 94 ? 7.382 -8.089 12.566 1.00 87.19 94 ASP A O 1
ATOM 728 N N . ALA A 1 95 ? 5.337 -8.803 11.980 1.00 85.50 95 ALA A N 1
ATOM 729 C CA . ALA A 1 95 ? 5.626 -8.943 10.550 1.00 85.50 95 ALA A CA 1
ATOM 730 C C . ALA A 1 95 ? 6.073 -7.640 9.847 1.00 85.50 95 ALA A C 1
ATOM 732 O O . ALA A 1 95 ? 6.722 -7.708 8.811 1.00 85.50 95 ALA A O 1
ATOM 733 N N . ASP A 1 96 ? 5.731 -6.460 10.380 1.00 81.00 96 ASP A N 1
ATOM 734 C CA . ASP A 1 96 ? 6.169 -5.165 9.826 1.00 81.00 96 ASP A CA 1
ATOM 735 C C . ASP A 1 96 ? 7.521 -4.696 10.398 1.00 81.00 96 ASP A C 1
ATOM 737 O O . ASP A 1 96 ? 8.108 -3.740 9.888 1.00 81.00 96 ASP A O 1
ATOM 741 N N . THR A 1 97 ? 7.972 -5.281 11.51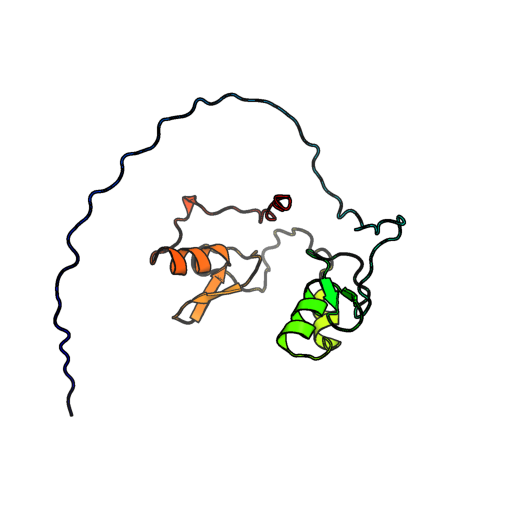2 1.00 78.06 97 THR A N 1
ATOM 742 C CA . THR A 1 97 ? 9.178 -4.831 12.229 1.00 78.06 97 THR A CA 1
ATOM 743 C C . THR A 1 97 ? 10.435 -5.560 11.734 1.00 78.06 97 THR A C 1
ATOM 745 O O . THR A 1 97 ? 11.537 -5.045 11.899 1.00 78.06 97 THR A O 1
ATOM 748 N N . ASP A 1 98 ? 10.259 -6.694 11.050 1.00 65.06 98 ASP A N 1
ATOM 749 C CA . ASP A 1 98 ? 11.310 -7.537 10.459 1.00 65.06 98 ASP A CA 1
ATOM 750 C C . ASP A 1 98 ? 11.827 -7.046 9.087 1.00 65.06 98 ASP A C 1
ATOM 752 O O . ASP A 1 98 ? 12.561 -7.743 8.398 1.00 65.06 98 ASP A O 1
ATOM 756 N N . ASP A 1 99 ? 11.525 -5.808 8.680 1.00 59.12 99 ASP A N 1
ATOM 757 C CA . ASP A 1 99 ? 12.180 -5.138 7.537 1.00 59.12 99 ASP A CA 1
ATOM 758 C C . ASP A 1 99 ? 13.642 -4.746 7.888 1.00 59.12 99 ASP A C 1
ATOM 760 O O . ASP A 1 99 ? 14.095 -3.613 7.680 1.00 59.12 99 ASP A O 1
ATOM 764 N N . GLY A 1 100 ? 14.388 -5.692 8.467 1.00 56.88 100 GLY A N 1
ATOM 765 C CA . GLY A 1 100 ? 15.835 -5.677 8.524 1.00 56.88 100 GLY A CA 1
ATOM 766 C C . GLY A 1 100 ? 16.364 -5.576 7.101 1.00 56.88 100 GLY A C 1
ATOM 767 O O . GLY A 1 100 ? 16.092 -6.431 6.263 1.00 56.88 100 GLY A O 1
ATOM 768 N N . ASP A 1 101 ? 17.057 -4.467 6.850 1.00 49.59 101 ASP A N 1
ATOM 769 C CA . ASP A 1 101 ? 17.859 -4.129 5.677 1.00 49.59 101 ASP A CA 1
ATOM 770 C C . ASP A 1 101 ? 18.338 -5.372 4.908 1.00 49.59 101 ASP A C 1
ATOM 772 O O . ASP A 1 101 ? 19.387 -5.943 5.194 1.00 49.59 101 ASP A O 1
ATOM 776 N N . THR A 1 102 ? 17.547 -5.818 3.929 1.00 52.97 102 THR A N 1
ATOM 777 C CA . THR A 1 102 ? 17.994 -6.816 2.959 1.00 52.97 102 THR A CA 1
ATOM 778 C C . THR A 1 102 ? 18.911 -6.077 2.005 1.00 52.97 102 THR A C 1
ATOM 780 O O . THR A 1 102 ? 18.486 -5.472 1.017 1.00 52.97 102 THR A O 1
ATOM 783 N N . THR A 1 103 ? 20.183 -6.060 2.386 1.00 51.53 103 THR A N 1
ATOM 784 C CA . THR A 1 103 ? 21.300 -5.656 1.552 1.00 51.53 103 THR A CA 1
ATOM 785 C C . THR A 1 103 ? 21.150 -6.268 0.162 1.00 51.53 103 THR A C 1
ATOM 787 O O . THR A 1 103 ? 20.831 -7.442 -0.018 1.00 51.53 103 THR A O 1
ATOM 790 N N . ASP A 1 104 ? 21.323 -5.395 -0.825 1.00 57.47 104 ASP A N 1
ATOM 791 C CA . ASP A 1 104 ? 21.386 -5.657 -2.258 1.00 57.47 104 ASP A CA 1
ATOM 792 C C . ASP A 1 104 ? 22.493 -6.680 -2.554 1.00 57.47 104 ASP A C 1
ATOM 794 O O . ASP A 1 104 ? 23.615 -6.314 -2.888 1.00 57.47 104 ASP A O 1
ATOM 798 N N . SER A 1 105 ? 22.194 -7.968 -2.397 1.00 52.53 105 SER A N 1
ATOM 799 C CA . SER A 1 105 ? 23.090 -9.048 -2.799 1.00 52.53 105 SER A CA 1
ATOM 800 C C . SER A 1 105 ? 22.528 -9.702 -4.047 1.00 52.53 105 SER A C 1
ATOM 802 O O . SER A 1 105 ? 21.507 -10.389 -4.029 1.00 52.53 105 SER A O 1
ATOM 804 N N . SER A 1 106 ? 23.227 -9.460 -5.152 1.00 60.66 106 SER A N 1
ATOM 805 C CA . SER A 1 106 ? 23.050 -10.102 -6.456 1.00 60.66 106 SER A CA 1
ATOM 806 C C . SER A 1 106 ? 23.474 -11.582 -6.431 1.00 60.66 106 SER A C 1
ATOM 808 O O . SER A 1 106 ? 24.123 -12.056 -7.359 1.00 60.66 106 SER A O 1
ATOM 810 N N . ASP A 1 107 ? 23.132 -12.311 -5.369 1.00 53.62 107 ASP A N 1
ATOM 811 C CA . ASP A 1 107 ? 23.457 -13.722 -5.204 1.00 53.62 107 ASP A CA 1
ATOM 812 C C . ASP A 1 107 ? 22.387 -14.587 -5.869 1.00 53.62 107 ASP A C 1
ATOM 814 O O . ASP A 1 107 ? 21.184 -14.412 -5.661 1.00 53.62 107 ASP A O 1
ATOM 818 N N . GLY A 1 108 ? 22.838 -15.529 -6.697 1.00 60.72 108 GLY A N 1
ATOM 819 C CA . GLY A 1 108 ? 22.033 -16.385 -7.573 1.00 60.72 108 GLY A CA 1
ATOM 820 C C . GLY A 1 108 ? 21.124 -17.397 -6.869 1.00 60.72 108 GLY A C 1
ATOM 821 O O . GLY A 1 108 ? 20.835 -18.438 -7.447 1.00 60.72 108 GLY A O 1
ATOM 822 N N . ASN A 1 109 ? 20.668 -17.111 -5.647 1.00 73.00 109 ASN A N 1
ATOM 823 C CA . ASN A 1 109 ? 19.855 -18.004 -4.827 1.00 73.00 109 ASN A CA 1
ATOM 824 C C . ASN A 1 109 ? 18.591 -17.324 -4.258 1.00 73.00 109 ASN A C 1
ATOM 826 O O . ASN A 1 109 ? 18.154 -17.638 -3.154 1.00 73.00 109 ASN A O 1
ATOM 830 N N . TYR A 1 110 ? 17.994 -16.365 -4.982 1.00 77.69 110 TYR A N 1
ATOM 831 C CA . TYR A 1 110 ? 16.724 -15.751 -4.569 1.00 77.69 110 TYR A CA 1
ATOM 832 C C . TYR A 1 110 ? 15.575 -16.773 -4.627 1.00 77.69 110 TYR A C 1
ATOM 834 O O . TYR A 1 110 ? 15.002 -17.030 -5.686 1.00 77.69 110 TYR A O 1
ATOM 842 N N . ILE A 1 111 ? 15.218 -17.333 -3.470 1.00 82.81 111 ILE A N 1
ATOM 843 C CA . ILE A 1 111 ? 14.079 -18.243 -3.292 1.00 82.81 111 ILE A CA 1
ATOM 844 C C . ILE A 1 111 ? 12.832 -17.393 -3.013 1.00 82.81 111 ILE A C 1
ATOM 846 O O . ILE A 1 111 ? 12.356 -17.284 -1.885 1.00 82.81 111 ILE A O 1
ATOM 850 N N . GLY A 1 112 ? 12.318 -16.718 -4.039 1.00 87.00 112 GLY A N 1
ATOM 851 C CA . GLY A 1 112 ? 11.140 -15.867 -3.901 1.00 87.00 112 GLY A CA 1
ATOM 852 C C . GLY A 1 112 ? 10.341 -15.726 -5.193 1.00 87.00 112 GLY A C 1
ATOM 853 O O . GLY A 1 112 ? 10.783 -16.156 -6.259 1.00 87.00 112 GLY A O 1
ATOM 854 N N . PRO A 1 113 ? 9.130 -15.148 -5.120 1.00 90.94 113 PRO A N 1
ATOM 855 C CA . PRO A 1 113 ? 8.275 -14.992 -6.287 1.00 90.94 113 PRO A CA 1
ATOM 856 C C . PRO A 1 113 ? 8.918 -14.082 -7.339 1.00 90.94 113 PRO A C 1
ATOM 858 O O . PRO A 1 113 ? 9.504 -13.049 -7.023 1.00 90.94 113 PRO A O 1
ATOM 861 N N . GLU A 1 114 ? 8.714 -14.418 -8.611 1.00 95.12 114 GLU A N 1
ATOM 862 C CA . GLU A 1 114 ? 9.056 -13.555 -9.736 1.00 95.12 114 GLU A CA 1
ATOM 863 C C . GLU A 1 114 ? 7.811 -13.123 -10.518 1.00 95.12 114 GLU A C 1
ATOM 865 O O . GLU A 1 114 ? 6.796 -13.817 -10.604 1.00 95.12 114 GLU A O 1
ATOM 870 N N . CYS A 1 115 ? 7.870 -11.927 -11.100 1.00 95.62 115 CYS A N 1
ATOM 871 C CA . CYS A 1 115 ? 6.801 -11.451 -11.970 1.00 95.62 115 CYS A CA 1
ATOM 872 C C . CYS A 1 115 ? 6.834 -12.191 -13.311 1.00 95.62 115 CYS A C 1
ATOM 874 O O . CYS A 1 115 ? 7.753 -11.962 -14.096 1.00 95.62 115 CYS A O 1
ATOM 876 N N . SER A 1 116 ? 5.779 -12.929 -13.654 1.00 96.31 116 SER A N 1
ATOM 877 C CA . SER A 1 116 ? 5.691 -13.694 -14.908 1.00 96.31 116 SER A CA 1
ATOM 878 C C . SER A 1 116 ? 5.788 -12.829 -16.175 1.00 96.31 116 SER A C 1
ATOM 880 O O . SER A 1 116 ? 6.125 -13.329 -17.240 1.00 96.31 116 SER A O 1
ATOM 882 N N . HIS A 1 117 ? 5.506 -11.520 -16.085 1.00 95.38 117 HIS A N 1
ATOM 883 C CA . HIS A 1 117 ? 5.554 -10.609 -17.239 1.00 95.38 117 HIS A CA 1
ATOM 884 C C . HIS A 1 117 ? 6.914 -9.936 -17.447 1.00 95.38 117 HIS A C 1
ATOM 886 O O . HIS A 1 117 ? 7.346 -9.729 -18.574 1.00 95.38 117 HIS A O 1
ATOM 892 N N . CYS A 1 118 ? 7.574 -9.507 -16.368 1.00 94.62 118 CYS A N 1
ATOM 893 C CA . CYS A 1 118 ? 8.795 -8.701 -16.479 1.00 94.62 118 CYS A CA 1
ATOM 894 C C . CYS A 1 118 ? 9.980 -9.235 -15.674 1.00 94.62 118 CYS A C 1
ATOM 896 O O . CYS A 1 118 ? 10.991 -8.533 -15.599 1.00 94.62 118 CYS A O 1
ATOM 898 N N . ARG A 1 119 ? 9.852 -10.416 -15.054 1.00 93.69 119 ARG A N 1
ATOM 899 C CA . ARG A 1 119 ? 10.887 -11.108 -14.267 1.00 93.69 119 ARG A CA 1
ATOM 900 C C . ARG A 1 119 ? 11.558 -10.219 -13.223 1.00 93.69 119 ARG A C 1
ATOM 902 O O . ARG A 1 119 ? 12.769 -10.198 -13.069 1.00 93.69 119 ARG A O 1
ATOM 909 N N . THR A 1 120 ? 10.785 -9.329 -12.602 1.00 92.25 120 THR A N 1
ATOM 910 C CA . THR A 1 120 ? 11.297 -8.549 -11.472 1.00 92.25 120 THR A CA 1
ATOM 911 C C . THR A 1 120 ? 11.065 -9.347 -10.202 1.00 92.25 120 THR A C 1
ATOM 913 O O . THR A 1 120 ? 9.973 -9.891 -10.040 1.00 92.25 120 THR A O 1
ATOM 916 N N . HIS A 1 121 ? 12.082 -9.405 -9.347 1.00 91.88 121 HIS A N 1
ATOM 917 C CA . HIS A 1 121 ? 12.022 -10.026 -8.020 1.00 91.88 121 HIS A CA 1
ATOM 918 C C . HIS A 1 121 ? 11.665 -8.994 -6.939 1.00 91.88 121 HIS A C 1
ATOM 920 O O . HIS A 1 121 ? 11.260 -9.335 -5.837 1.00 91.88 121 HIS A O 1
ATOM 926 N N . HIS A 1 122 ? 11.745 -7.704 -7.278 1.00 90.62 122 HIS A N 1
ATOM 927 C CA . HIS A 1 122 ? 11.461 -6.612 -6.358 1.00 90.62 122 HIS A CA 1
ATOM 928 C C . HIS A 1 122 ? 10.208 -5.864 -6.797 1.00 90.62 122 HIS A C 1
ATOM 930 O O . HIS A 1 122 ? 10.107 -5.322 -7.903 1.00 90.62 122 HIS A O 1
ATOM 936 N N . THR A 1 123 ? 9.225 -5.788 -5.909 1.00 92.25 123 THR A N 1
ATOM 937 C CA . THR A 1 123 ? 8.026 -4.994 -6.143 1.00 92.25 123 THR A CA 1
ATOM 938 C C . THR A 1 123 ? 7.449 -4.476 -4.839 1.00 92.25 123 THR A C 1
ATOM 940 O O . THR A 1 123 ? 7.597 -5.096 -3.798 1.00 92.25 123 THR A O 1
ATOM 943 N N . SER A 1 124 ? 6.755 -3.340 -4.899 1.00 90.19 124 SER A N 1
ATOM 944 C CA . SER A 1 124 ? 6.103 -2.763 -3.720 1.00 90.19 124 SER A CA 1
ATOM 945 C C . SER A 1 124 ? 4.908 -3.587 -3.233 1.00 90.19 124 SER A C 1
ATOM 947 O O . SER A 1 124 ? 4.478 -3.428 -2.102 1.00 90.19 124 SER A O 1
ATOM 949 N N . VAL A 1 125 ? 4.288 -4.368 -4.124 1.00 92.69 125 VAL A N 1
ATOM 950 C CA . VAL A 1 125 ? 3.194 -5.287 -3.796 1.00 92.69 125 VAL A CA 1
ATOM 951 C C . VAL A 1 125 ? 3.059 -6.333 -4.899 1.00 92.69 125 VAL A C 1
ATOM 953 O O . VAL A 1 125 ? 3.037 -5.994 -6.089 1.00 92.69 125 VAL A O 1
ATOM 956 N N . TRP A 1 126 ? 2.952 -7.595 -4.501 1.00 95.62 126 TRP A N 1
ATOM 957 C CA . TRP A 1 126 ? 2.645 -8.704 -5.398 1.00 95.62 126 TRP A CA 1
ATOM 958 C C . TRP A 1 126 ? 1.153 -8.723 -5.739 1.00 95.62 126 TRP A C 1
ATOM 960 O O . TRP A 1 126 ? 0.293 -8.474 -4.894 1.00 95.62 126 TRP A O 1
ATOM 970 N N . ARG A 1 127 ? 0.826 -8.963 -7.008 1.00 96.50 127 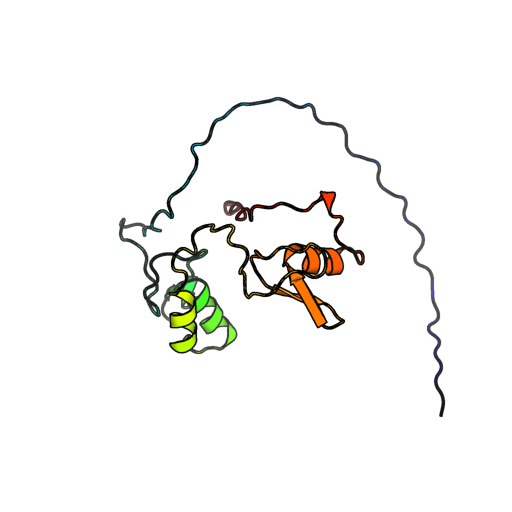ARG A N 1
ATOM 971 C CA . ARG A 1 127 ? -0.544 -8.991 -7.534 1.00 96.50 127 ARG A CA 1
ATOM 972 C C . ARG A 1 127 ? -0.781 -10.294 -8.283 1.00 96.50 127 ARG A C 1
ATOM 974 O O . ARG A 1 127 ? 0.123 -10.799 -8.931 1.00 96.50 127 ARG A O 1
ATOM 981 N N . ARG A 1 128 ? -2.024 -10.776 -8.280 1.00 96.00 128 ARG A N 1
ATOM 982 C CA . ARG A 1 128 ? -2.457 -11.922 -9.092 1.00 96.00 128 ARG A CA 1
ATOM 983 C C . ARG A 1 128 ? -3.247 -11.443 -10.312 1.00 96.00 128 ARG A C 1
ATOM 985 O O . ARG A 1 128 ? -4.041 -10.502 -10.203 1.00 96.00 128 ARG A O 1
ATOM 992 N N . SER A 1 129 ? -2.999 -12.039 -11.478 1.00 94.38 129 SER A N 1
ATOM 993 C CA . SER A 1 129 ? -3.829 -11.838 -12.675 1.00 94.38 129 SER A CA 1
ATOM 994 C C . SER A 1 129 ? -5.188 -12.544 -12.522 1.00 94.38 129 SER A C 1
ATOM 996 O O . SER A 1 129 ? -5.390 -13.318 -11.588 1.00 94.38 129 SER A O 1
ATOM 998 N N . LYS A 1 130 ? -6.113 -12.332 -13.473 1.00 89.69 130 LYS A N 1
ATOM 999 C CA . LYS A 1 130 ? -7.375 -13.100 -13.547 1.00 89.69 130 LYS A CA 1
ATOM 1000 C C . LYS A 1 130 ? -7.139 -14.610 -13.700 1.00 89.69 130 LYS A C 1
ATOM 1002 O O . LYS A 1 130 ? -7.958 -15.398 -13.258 1.00 89.69 130 LYS A O 1
ATOM 1007 N N . THR A 1 131 ? -6.014 -14.990 -14.303 1.00 93.25 131 THR A N 1
ATOM 1008 C CA . THR A 1 131 ? -5.586 -16.382 -14.491 1.00 93.25 131 THR A CA 1
ATOM 1009 C C . THR A 1 131 ? -4.739 -16.909 -13.327 1.00 93.25 131 THR A C 1
ATOM 1011 O O . THR A 1 131 ? -4.236 -18.020 -13.397 1.00 93.25 131 THR A O 1
ATOM 1014 N N . GLY A 1 132 ? -4.536 -16.116 -12.266 1.00 93.44 132 GLY A N 1
ATOM 1015 C CA . GLY A 1 132 ? -3.728 -16.495 -11.103 1.00 93.44 132 GLY A CA 1
ATOM 1016 C C . GLY A 1 132 ? -2.219 -16.253 -11.238 1.00 93.44 132 GLY A C 1
ATOM 1017 O O . GLY A 1 132 ? -1.495 -16.481 -10.272 1.00 93.44 132 GLY A O 1
ATOM 1018 N N . ALA A 1 133 ? -1.737 -15.740 -12.375 1.00 93.75 133 ALA A N 1
ATOM 1019 C CA . ALA A 1 133 ? -0.314 -15.480 -12.604 1.00 93.75 133 ALA A CA 1
ATOM 1020 C C . ALA A 1 133 ? 0.249 -14.423 -11.638 1.00 93.75 133 ALA A C 1
ATOM 1022 O O . ALA A 1 133 ? -0.404 -13.410 -11.357 1.00 93.75 133 ALA A O 1
ATOM 1023 N N . GLN A 1 134 ? 1.480 -14.649 -11.171 1.00 96.69 134 GLN A N 1
ATOM 1024 C CA . GLN A 1 134 ? 2.198 -13.765 -10.255 1.00 96.69 134 GLN A CA 1
ATOM 1025 C C . GLN A 1 134 ? 2.723 -12.531 -11.002 1.00 96.69 134 GLN A C 1
ATOM 1027 O O . GLN A 1 134 ? 3.503 -12.630 -11.947 1.00 96.69 134 GLN A O 1
ATOM 1032 N N . LEU A 1 135 ? 2.308 -11.337 -10.585 1.00 97.00 135 LEU A N 1
ATOM 1033 C CA . LEU A 1 135 ? 2.664 -10.076 -11.230 1.00 97.00 135 LEU A CA 1
ATOM 1034 C C . LEU A 1 135 ? 3.194 -9.064 -10.219 1.00 97.00 135 LEU A C 1
ATOM 1036 O O . LEU A 1 135 ? 2.679 -8.914 -9.114 1.00 97.00 135 LEU A O 1
ATOM 1040 N N . CYS A 1 136 ? 4.171 -8.266 -10.643 1.00 96.69 136 CYS A N 1
ATOM 1041 C CA . CYS A 1 136 ? 4.574 -7.086 -9.891 1.00 96.69 136 CYS A CA 1
ATOM 1042 C C . CYS A 1 136 ? 3.474 -6.012 -9.926 1.00 96.69 136 CYS A C 1
ATOM 1044 O O . CYS A 1 136 ? 2.638 -5.978 -10.840 1.00 96.69 136 CYS A O 1
ATOM 1046 N N . ASN A 1 137 ? 3.514 -5.070 -8.980 1.00 96.94 137 ASN A N 1
ATOM 1047 C CA . ASN A 1 137 ? 2.519 -4.003 -8.861 1.00 96.94 137 ASN A CA 1
ATOM 1048 C C . ASN A 1 137 ? 2.277 -3.269 -10.189 1.00 96.94 137 ASN A C 1
ATOM 1050 O O . ASN A 1 137 ? 1.139 -3.097 -10.624 1.00 96.94 137 ASN A O 1
ATOM 1054 N N . ALA A 1 138 ? 3.358 -2.869 -10.857 1.00 95.88 138 ALA A N 1
ATOM 1055 C CA . ALA A 1 138 ? 3.280 -2.064 -12.065 1.00 95.88 138 ALA A CA 1
ATOM 1056 C C . ALA A 1 138 ? 2.744 -2.845 -13.279 1.00 95.88 138 ALA A C 1
A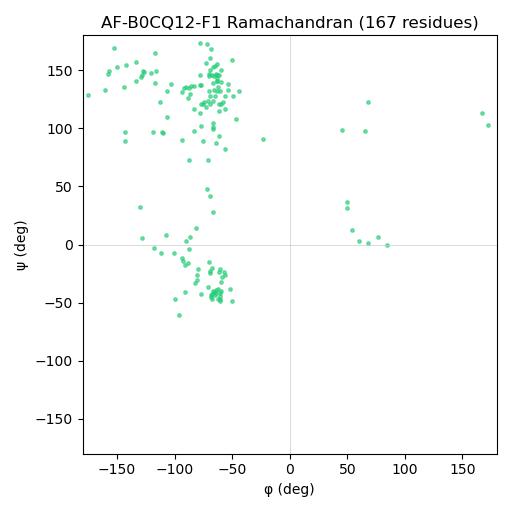TOM 1058 O O . ALA A 1 138 ? 1.984 -2.279 -14.060 1.00 95.88 138 ALA A O 1
ATOM 1059 N N . CYS A 1 139 ? 3.079 -4.132 -13.434 1.00 96.50 139 CYS A N 1
ATOM 1060 C CA . CYS A 1 139 ? 2.514 -4.962 -14.505 1.00 96.50 139 CYS A CA 1
ATOM 1061 C C . CYS A 1 139 ? 1.024 -5.229 -14.274 1.00 96.50 139 CYS A C 1
ATOM 1063 O O . CYS A 1 139 ? 0.224 -5.050 -15.191 1.00 96.50 139 CYS A O 1
ATOM 1065 N N . GLY A 1 140 ? 0.638 -5.571 -13.040 1.00 96.62 140 GLY A N 1
ATOM 1066 C CA . GLY A 1 140 ? -0.762 -5.829 -12.703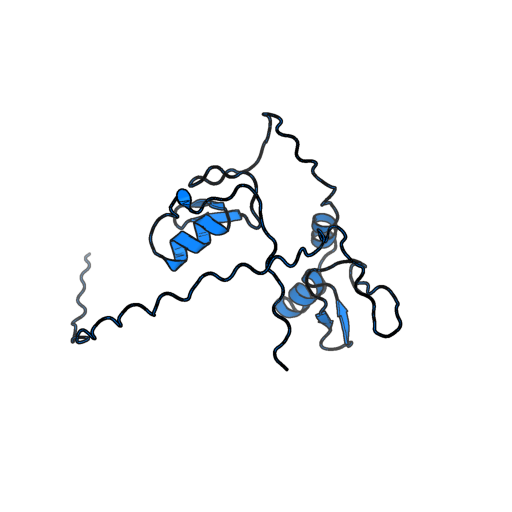 1.00 96.62 140 GLY A CA 1
ATOM 1067 C C . GLY A 1 140 ? -1.659 -4.597 -12.863 1.00 96.62 140 GLY A C 1
ATOM 1068 O O . GLY A 1 140 ? -2.764 -4.703 -13.390 1.00 96.62 140 GLY A O 1
ATOM 1069 N N . VAL A 1 141 ? -1.190 -3.413 -12.451 1.00 96.19 141 VAL A N 1
ATOM 1070 C CA . VAL A 1 141 ? -1.950 -2.161 -12.621 1.00 96.19 141 VAL A CA 1
ATOM 1071 C C . VAL A 1 141 ? -2.056 -1.769 -14.093 1.00 96.19 141 VAL A C 1
ATOM 1073 O O . VAL A 1 141 ? -3.141 -1.403 -14.538 1.00 96.19 141 VAL A O 1
ATOM 1076 N N . TYR A 1 142 ? -0.969 -1.875 -14.863 1.00 97.00 142 TYR A N 1
ATOM 1077 C CA . TYR A 1 142 ? -0.987 -1.520 -16.283 1.00 97.00 142 TYR A CA 1
ATOM 1078 C C . TYR A 1 142 ? -1.983 -2.381 -17.066 1.00 97.00 142 TYR A C 1
ATOM 1080 O O . TYR A 1 142 ? -2.827 -1.836 -17.773 1.00 97.00 142 TYR A O 1
ATOM 1088 N N . ALA A 1 143 ? -1.937 -3.705 -16.883 1.00 95.88 143 ALA A N 1
ATOM 1089 C CA . ALA A 1 143 ? -2.850 -4.625 -17.557 1.00 95.88 143 ALA A CA 1
ATOM 1090 C C . ALA A 1 143 ? -4.319 -4.334 -17.214 1.00 95.88 143 ALA A C 1
ATOM 1092 O O . ALA A 1 143 ? -5.169 -4.339 -18.099 1.00 95.88 143 ALA A O 1
ATOM 1093 N N . ARG A 1 144 ? -4.619 -4.005 -15.949 1.00 94.31 144 ARG A N 1
ATOM 1094 C CA . ARG A 1 144 ? -5.980 -3.651 -15.524 1.00 94.31 144 ARG A CA 1
ATOM 1095 C C . ARG A 1 144 ? -6.470 -2.334 -16.129 1.00 94.31 144 ARG A C 1
ATOM 1097 O O . ARG A 1 144 ? -7.618 -2.263 -16.539 1.00 94.31 144 ARG A O 1
ATOM 1104 N N . LEU A 1 145 ? -5.624 -1.302 -16.166 1.00 96.50 145 LEU A N 1
ATOM 1105 C CA . LEU A 1 145 ? -6.014 0.032 -16.644 1.00 96.50 145 LEU A CA 1
ATOM 1106 C C . LEU A 1 145 ? -6.023 0.156 -18.170 1.00 96.50 145 LEU A C 1
ATOM 1108 O O . LEU A 1 145 ? -6.757 0.976 -18.709 1.00 96.50 145 LEU A O 1
ATOM 1112 N N . ARG A 1 146 ? -5.161 -0.590 -18.869 1.00 95.12 146 ARG A N 1
ATOM 1113 C CA . ARG A 1 146 ? -4.958 -0.459 -20.321 1.00 95.12 146 ARG A CA 1
ATOM 1114 C C . ARG A 1 146 ? -5.454 -1.656 -21.123 1.00 95.12 146 ARG A C 1
ATOM 1116 O O . ARG A 1 146 ? -5.386 -1.608 -22.344 1.00 95.12 146 ARG A O 1
ATOM 1123 N N . GLY A 1 147 ? -5.878 -2.733 -20.463 1.00 94.50 147 GLY A N 1
ATOM 1124 C CA . GLY A 1 147 ? -6.354 -3.960 -21.111 1.00 94.50 147 GLY A CA 1
ATOM 1125 C C . GLY A 1 147 ? -5.282 -4.755 -21.868 1.00 94.50 147 GLY A C 1
ATOM 1126 O O . GLY A 1 147 ? -5.598 -5.787 -22.444 1.00 94.50 147 GLY A O 1
ATOM 1127 N N . LYS A 1 148 ? -4.020 -4.305 -21.868 1.00 94.56 148 LYS A N 1
ATOM 1128 C CA . LYS A 1 148 ? -2.904 -4.902 -22.618 1.00 94.56 148 LYS A CA 1
ATOM 1129 C C . LYS A 1 148 ? -1.649 -5.047 -21.747 1.00 94.56 148 LYS A C 1
ATOM 1131 O O . LYS A 1 148 ? -1.530 -4.322 -20.753 1.00 94.56 148 LYS A O 1
ATOM 1136 N N . PRO A 1 149 ? -0.714 -5.960 -22.074 1.00 94.12 149 PRO A N 1
ATOM 1137 C CA . PRO A 1 149 ? 0.509 -6.144 -21.296 1.00 94.12 149 PRO A CA 1
ATOM 1138 C C . PRO A 1 149 ? 1.363 -4.873 -21.235 1.00 94.12 149 PRO A C 1
ATOM 1140 O O . PRO A 1 149 ? 1.379 -4.059 -22.160 1.00 94.12 149 PRO A O 1
ATOM 1143 N N . ARG A 1 150 ? 2.104 -4.708 -20.132 1.00 95.56 150 ARG A N 1
ATOM 1144 C CA . ARG A 1 150 ? 3.004 -3.563 -19.944 1.00 95.56 150 ARG A CA 1
ATOM 1145 C C . ARG A 1 150 ? 4.187 -3.669 -20.913 1.00 95.56 150 ARG A C 1
ATOM 1147 O O . ARG A 1 150 ? 4.945 -4.630 -20.793 1.00 95.56 150 ARG A O 1
ATOM 1154 N N . PRO A 1 151 ? 4.424 -2.697 -21.806 1.00 95.25 151 PRO A N 1
ATOM 1155 C CA . PRO A 1 151 ? 5.601 -2.744 -22.665 1.00 95.25 151 PRO A CA 1
ATOM 1156 C C . PRO A 1 151 ? 6.877 -2.705 -21.813 1.00 95.25 151 PRO A C 1
ATOM 1158 O O . PRO A 1 151 ? 6.976 -1.932 -20.851 1.00 95.25 151 PRO A O 1
ATOM 1161 N N . LEU A 1 152 ? 7.849 -3.558 -22.151 1.00 93.88 152 LEU A N 1
ATOM 1162 C CA . LEU A 1 152 ? 9.080 -3.722 -21.368 1.00 93.88 152 LEU A CA 1
ATOM 1163 C C . LEU A 1 152 ? 9.984 -2.485 -21.415 1.00 93.88 152 LEU A C 1
ATOM 1165 O O . LEU A 1 152 ? 10.737 -2.267 -20.471 1.00 93.88 152 LEU A O 1
ATOM 1169 N N . SER A 1 153 ? 9.821 -1.615 -22.415 1.00 92.19 153 SER A N 1
ATOM 1170 C CA . SER A 1 153 ? 10.468 -0.296 -22.474 1.00 92.19 153 SER A CA 1
ATOM 1171 C C . SER A 1 153 ? 10.148 0.593 -21.265 1.00 92.19 153 SER A C 1
ATOM 1173 O O . SER A 1 153 ? 10.928 1.468 -20.909 1.00 92.19 153 SER A O 1
ATOM 1175 N N . LEU A 1 154 ? 9.024 0.354 -20.577 1.00 89.50 154 LEU A N 1
ATOM 1176 C CA . LEU A 1 154 ? 8.656 1.079 -19.359 1.00 89.50 154 LEU A CA 1
ATOM 1177 C C . LEU A 1 154 ? 9.231 0.451 -18.079 1.00 89.50 154 LEU A C 1
ATOM 1179 O O . LEU A 1 154 ? 8.969 0.981 -16.991 1.00 89.50 154 LEU A O 1
ATOM 1183 N N . LYS A 1 155 ? 9.918 -0.701 -18.146 1.00 89.31 155 LYS A N 1
ATOM 1184 C CA . LYS A 1 155 ? 10.507 -1.376 -16.975 1.00 89.31 155 LYS A CA 1
ATOM 1185 C C . LYS A 1 155 ? 11.630 -0.507 -16.399 1.00 89.31 155 LYS A C 1
ATOM 1187 O O . LYS A 1 155 ? 12.419 0.081 -17.122 1.00 89.31 155 LYS A O 1
ATOM 1192 N N . ARG A 1 156 ? 11.695 -0.428 -15.069 1.00 87.75 156 ARG A N 1
ATOM 1193 C CA . ARG A 1 156 ? 12.800 0.204 -14.337 1.00 87.75 156 ARG A CA 1
ATOM 1194 C C . ARG A 1 156 ? 13.298 -0.773 -13.285 1.00 87.75 156 ARG A C 1
ATOM 1196 O O . ARG A 1 156 ? 12.476 -1.480 -12.706 1.00 87.75 156 ARG A O 1
ATOM 1203 N N . ASN A 1 157 ? 14.602 -0.758 -13.022 1.00 81.31 157 ASN A N 1
ATOM 1204 C CA . ASN A 1 157 ? 15.228 -1.659 -12.050 1.00 81.31 157 ASN A CA 1
ATOM 1205 C C . ASN A 1 157 ? 15.061 -1.171 -10.601 1.00 81.31 157 ASN A C 1
ATOM 1207 O O . ASN A 1 157 ? 15.016 -1.979 -9.687 1.00 81.31 157 ASN A O 1
ATOM 1211 N N . LYS A 1 158 ? 14.906 0.145 -10.387 1.00 83.56 158 LYS A N 1
ATOM 1212 C CA . LYS A 1 158 ? 14.771 0.750 -9.051 1.00 83.56 158 LYS A CA 1
ATOM 1213 C C . LYS A 1 158 ? 13.336 1.211 -8.777 1.00 83.56 158 LYS A C 1
ATOM 1215 O O . LYS A 1 158 ? 12.737 1.918 -9.597 1.00 83.56 158 LYS A O 1
ATOM 1220 N N . ILE A 1 159 ? 12.799 0.850 -7.609 1.00 85.44 159 ILE A N 1
ATOM 1221 C CA . ILE A 1 159 ? 11.492 1.314 -7.126 1.00 85.44 159 ILE A CA 1
ATOM 1222 C C . ILE A 1 159 ? 11.659 2.741 -6.598 1.00 85.44 159 ILE A C 1
ATOM 1224 O O . ILE A 1 159 ? 12.340 2.971 -5.604 1.00 85.44 159 ILE A O 1
ATOM 1228 N N . LYS A 1 160 ? 11.044 3.716 -7.274 1.00 80.56 160 LYS A N 1
ATOM 1229 C CA . LYS A 1 160 ? 11.036 5.106 -6.807 1.00 80.56 160 LYS A CA 1
ATOM 1230 C C . LYS A 1 160 ? 9.843 5.326 -5.869 1.00 80.56 160 LYS A C 1
ATOM 1232 O O . LYS A 1 160 ? 8.715 5.049 -6.288 1.00 80.56 160 LYS A O 1
ATOM 1237 N N . PRO A 1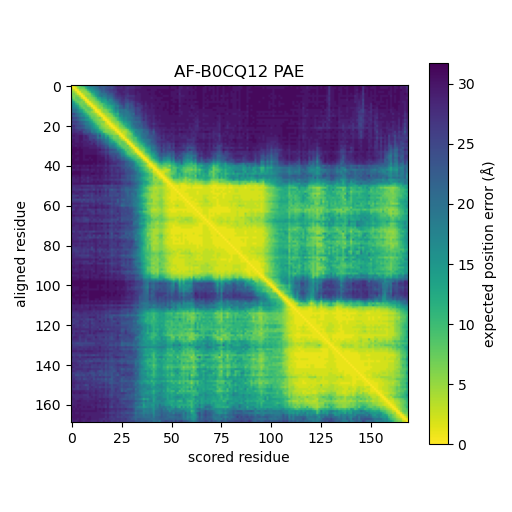 161 ? 10.052 5.837 -4.644 1.00 77.44 161 PRO A N 1
ATOM 1238 C CA . PRO A 1 161 ? 8.951 6.272 -3.799 1.00 77.44 161 PRO A CA 1
ATOM 1239 C C . PRO A 1 161 ? 8.206 7.433 -4.471 1.00 77.44 161 PRO A C 1
ATOM 1241 O O . PRO A 1 161 ? 8.798 8.251 -5.177 1.00 77.44 161 PRO A O 1
ATOM 1244 N N . ARG A 1 162 ? 6.886 7.494 -4.274 1.00 77.44 162 ARG A N 1
ATOM 1245 C CA . ARG A 1 162 ? 6.063 8.588 -4.800 1.00 77.44 162 ARG A CA 1
ATOM 1246 C C . ARG A 1 162 ? 6.388 9.874 -4.038 1.00 77.44 162 ARG A C 1
ATOM 1248 O O . ARG A 1 162 ? 6.404 9.864 -2.807 1.00 77.44 162 ARG A O 1
ATOM 1255 N N . THR A 1 163 ? 6.612 10.973 -4.755 1.00 76.69 163 THR A N 1
ATOM 1256 C CA . THR A 1 163 ? 6.706 12.305 -4.150 1.00 76.69 163 THR A CA 1
ATOM 1257 C C . THR A 1 163 ? 5.361 12.660 -3.515 1.00 76.69 163 THR A C 1
ATOM 1259 O O . THR A 1 163 ? 4.300 12.442 -4.103 1.00 76.69 163 THR A O 1
ATOM 1262 N N . LYS A 1 164 ? 5.387 13.142 -2.271 1.00 72.62 164 LYS A N 1
ATOM 1263 C CA . LYS A 1 164 ? 4.177 13.608 -1.586 1.00 72.62 164 LYS A CA 1
ATOM 1264 C C . LYS A 1 164 ? 3.752 14.921 -2.246 1.00 72.62 164 LYS A C 1
ATOM 1266 O O . LYS A 1 164 ? 4.557 15.846 -2.296 1.00 72.62 164 LYS A O 1
ATOM 1271 N N . HIS A 1 165 ? 2.524 15.005 -2.754 1.00 70.69 165 HIS A N 1
ATOM 1272 C CA . HIS A 1 165 ? 1.956 16.298 -3.134 1.00 70.69 165 HIS A CA 1
ATOM 1273 C C . HIS A 1 165 ? 1.697 17.082 -1.845 1.00 70.69 165 HIS A C 1
ATOM 1275 O O . HIS A 1 165 ? 1.106 16.536 -0.908 1.00 70.69 165 HIS A O 1
ATOM 1281 N N . ALA A 1 166 ? 2.193 18.318 -1.766 1.00 67.12 166 ALA A N 1
ATOM 1282 C CA . ALA A 1 166 ? 1.829 19.208 -0.672 1.00 67.12 166 ALA A CA 1
ATOM 1283 C C . ALA A 1 166 ? 0.303 19.405 -0.701 1.00 67.12 166 ALA A C 1
ATOM 1285 O O . ALA A 1 166 ? -0.260 19.488 -1.797 1.00 67.12 166 ALA A O 1
ATOM 1286 N N . PRO A 1 167 ? -0.377 19.428 0.457 1.00 62.50 167 PRO A N 1
ATOM 1287 C CA . PRO A 1 167 ? -1.798 19.731 0.483 1.00 62.50 167 PRO A CA 1
ATOM 1288 C C . PRO A 1 167 ? -2.006 21.109 -0.154 1.00 62.50 167 PRO A C 1
ATOM 1290 O O . PRO A 1 167 ? -1.387 22.087 0.268 1.00 62.50 167 PRO A O 1
ATOM 1293 N N . THR A 1 168 ? -2.827 21.165 -1.201 1.00 59.25 168 THR A N 1
ATOM 1294 C CA . THR A 1 168 ? -3.341 22.424 -1.740 1.00 59.25 168 THR A CA 1
ATOM 1295 C C . THR A 1 168 ? -4.145 23.087 -0.628 1.00 59.25 168 THR A C 1
ATOM 1297 O O . THR A 1 168 ? -5.037 22.451 -0.065 1.00 59.25 168 THR A O 1
ATOM 1300 N N . LYS A 1 169 ? -3.722 24.293 -0.255 1.00 44.84 169 LYS A N 1
ATOM 1301 C CA . LYS A 1 169 ? -4.289 25.088 0.833 1.00 44.84 169 LYS A CA 1
ATOM 1302 C C . LYS A 1 169 ? -5.672 25.612 0.468 1.00 44.84 169 LYS A C 1
ATOM 1304 O O . LYS A 1 169 ? -5.874 25.881 -0.736 1.00 44.84 169 LYS A O 1
#